Protein AF-A0A401LYV6-F1 (afdb_monomer_lite)

Sequence (138 aa):
MKGGVYRMLTSDIRQQIEETGQDKALLDKLLKQYYDVRGHRTVGNILRDPMECVTVDGVRLFTPHRQVLAAGHGLFLPGEAKSNPSHAYAWINGDFTRIVFSKDPPANKQVFKVKTVIEKALNKKQDVKKKRNTHPKL

pLDDT: mean 79.95, std 16.46, range [46.22, 97.38]

Radius of gyration: 23.36 Å; chains: 1; bounding box: 58×26×72 Å

Foldseek 3Di:
DPPPVVVVVVVVVVVVVVVVVVVVVVVVVCCQPPNCPLARDWLVCVLPPPDQWHADPNDIAGNVNSVCQVVQAKEQEVVCCVVPLQQRMWHQDPVSGDIHGGNDYDPPHHYDYDDVVVVVVVVVVVVVVVPDDPDDDD

Secondary structure (DSSP, 8-state):
--HHHHHHHHHHHHHHHHHHHHHHHHHHHHHHHHS--TTS--HHHHHH-SSSEEEETTEEEEHHHHHHHHTT-EEE-TTHHHH-GGGSEEEE-TTSS-EEEESS--TTS-EEEPPHHHHHHHHHHHHHHH----PPP-

Structure (mmCIF, N/CA/C/O backbone):
data_AF-A0A401LYV6-F1
#
_entry.id   AF-A0A401LYV6-F1
#
loop_
_atom_site.group_PDB
_atom_site.id
_atom_site.type_symbol
_atom_site.label_atom_id
_atom_site.label_alt_id
_atom_site.label_comp_id
_atom_site.label_asym_id
_atom_site.label_entity_id
_atom_site.label_seq_id
_atom_site.pdbx_PDB_ins_code
_atom_site.Cartn_x
_atom_site.Cartn_y
_atom_site.Cartn_z
_atom_site.occupancy
_atom_site.B_iso_or_equiv
_atom_site.auth_seq_id
_atom_site.auth_comp_id
_atom_site.auth_asym_id
_atom_site.auth_atom_id
_atom_site.pdbx_PDB_model_num
ATOM 1 N N . MET A 1 1 ? 42.893 3.416 -46.934 1.00 55.38 1 MET A N 1
ATOM 2 C CA . MET A 1 1 ? 42.806 2.409 -45.846 1.00 55.38 1 MET A CA 1
ATOM 3 C C . MET A 1 1 ? 42.268 2.929 -44.496 1.00 55.38 1 MET A C 1
ATOM 5 O O . MET A 1 1 ? 42.207 2.146 -43.563 1.00 55.38 1 MET A O 1
ATOM 9 N N . LYS A 1 2 ? 41.800 4.186 -44.348 1.00 53.41 2 LYS A N 1
ATOM 10 C CA . LYS A 1 2 ? 41.317 4.708 -43.042 1.00 53.41 2 LYS A CA 1
ATOM 11 C C . LYS A 1 2 ? 39.832 4.434 -42.710 1.00 53.41 2 LYS A C 1
ATOM 13 O O . LYS A 1 2 ? 39.444 4.571 -41.559 1.00 53.41 2 LYS A O 1
ATOM 18 N N . GLY A 1 3 ? 39.010 4.019 -43.680 1.00 52.31 3 GLY A N 1
ATOM 19 C CA . GLY A 1 3 ? 37.561 3.821 -43.486 1.00 52.31 3 GLY A CA 1
ATOM 20 C C . GLY A 1 3 ? 37.142 2.499 -42.820 1.00 52.31 3 GLY A C 1
ATOM 21 O O . GLY A 1 3 ? 36.076 2.442 -42.219 1.00 52.31 3 GLY A O 1
ATOM 22 N N . GLY A 1 4 ? 37.967 1.446 -42.889 1.00 58.53 4 GLY A N 1
ATOM 23 C CA . GLY A 1 4 ? 37.641 0.134 -42.304 1.00 58.53 4 GLY A CA 1
ATOM 24 C C . GLY A 1 4 ? 37.816 0.084 -40.783 1.00 58.53 4 GLY A C 1
ATOM 25 O O . GLY A 1 4 ? 36.961 -0.440 -40.078 1.00 58.53 4 GLY A O 1
ATOM 26 N N . VAL A 1 5 ? 38.878 0.711 -40.272 1.00 59.97 5 VAL A N 1
ATOM 27 C CA . VAL A 1 5 ? 39.206 0.732 -38.835 1.00 59.97 5 VAL A CA 1
ATOM 28 C C . VAL A 1 5 ? 38.175 1.536 -38.039 1.00 59.97 5 VAL A C 1
ATOM 30 O O . VAL A 1 5 ? 37.735 1.104 -36.980 1.00 59.97 5 VAL A O 1
ATOM 33 N N . TYR A 1 6 ? 37.722 2.672 -38.580 1.00 58.34 6 TYR A N 1
ATOM 34 C CA . TYR A 1 6 ? 36.724 3.518 -37.918 1.00 58.34 6 TYR A CA 1
ATOM 35 C C . TYR A 1 6 ? 35.360 2.824 -37.785 1.00 58.34 6 TYR A C 1
ATOM 37 O O . TYR A 1 6 ? 34.652 3.052 -36.807 1.00 58.34 6 TYR A O 1
ATOM 45 N N . ARG A 1 7 ? 35.007 1.957 -38.747 1.00 62.00 7 ARG A N 1
ATOM 46 C CA . ARG A 1 7 ? 33.744 1.205 -38.775 1.00 62.00 7 ARG A CA 1
ATOM 47 C C . ARG A 1 7 ? 33.734 0.024 -37.798 1.00 62.00 7 ARG A C 1
ATOM 49 O O . ARG A 1 7 ? 32.698 -0.220 -37.194 1.00 62.00 7 ARG A O 1
ATOM 56 N N . MET A 1 8 ? 34.869 -0.659 -37.614 1.00 61.56 8 MET A N 1
ATOM 57 C CA . MET A 1 8 ? 35.008 -1.698 -36.579 1.00 61.56 8 MET A CA 1
ATOM 58 C C . MET A 1 8 ? 34.981 -1.096 -35.171 1.00 61.56 8 MET A C 1
ATOM 60 O O . MET A 1 8 ? 34.210 -1.531 -34.331 1.00 61.56 8 MET A O 1
ATOM 64 N N . LEU A 1 9 ? 35.714 -0.002 -34.936 1.00 66.00 9 LEU A N 1
ATOM 65 C CA . LEU A 1 9 ? 35.688 0.672 -33.631 1.00 66.00 9 LEU A CA 1
ATOM 66 C C . LEU A 1 9 ? 34.272 1.133 -33.247 1.00 66.00 9 LEU A C 1
ATOM 68 O O . LEU A 1 9 ? 33.899 1.097 -32.080 1.00 66.00 9 LEU A O 1
ATOM 72 N N . THR A 1 10 ? 33.451 1.532 -34.224 1.00 72.31 10 THR A N 1
ATOM 73 C CA . THR A 1 10 ? 32.046 1.884 -33.966 1.00 72.31 10 THR A CA 1
ATOM 74 C C . THR A 1 10 ? 31.134 0.678 -33.749 1.00 72.31 10 THR A C 1
ATOM 76 O O . THR A 1 10 ? 30.143 0.834 -33.036 1.00 72.31 10 THR A O 1
ATOM 79 N N . SER A 1 11 ? 31.416 -0.499 -34.322 1.00 77.19 11 SER A N 1
ATOM 80 C CA . SER A 1 11 ? 30.668 -1.723 -33.993 1.00 77.19 11 SER A CA 1
ATOM 81 C C . SER A 1 11 ? 31.014 -2.232 -32.600 1.00 77.19 11 SER A C 1
ATOM 83 O O . SER A 1 11 ? 30.102 -2.547 -31.841 1.00 77.19 11 SER A O 1
ATOM 85 N N . ASP A 1 12 ? 32.294 -2.204 -32.234 1.00 82.94 12 ASP A N 1
ATOM 86 C CA . ASP A 1 12 ? 32.777 -2.702 -30.943 1.00 82.94 12 ASP A CA 1
ATOM 87 C C . ASP A 1 12 ? 32.217 -1.856 -29.791 1.00 82.94 12 ASP A C 1
ATOM 89 O O . ASP A 1 12 ? 31.701 -2.383 -28.809 1.00 82.94 12 ASP A O 1
ATOM 93 N N . ILE A 1 13 ? 32.195 -0.525 -29.950 1.00 85.44 13 ILE A N 1
ATOM 94 C CA . ILE A 1 13 ? 31.580 0.385 -28.969 1.00 85.44 13 ILE A CA 1
ATOM 95 C C . ILE A 1 13 ? 30.075 0.118 -28.823 1.00 85.44 13 ILE A C 1
ATOM 97 O O . ILE A 1 13 ? 29.547 0.159 -27.712 1.00 85.44 13 ILE A O 1
ATOM 101 N N . ARG A 1 14 ? 29.361 -0.147 -29.925 1.00 84.50 14 ARG A N 1
ATOM 102 C CA . ARG A 1 14 ? 27.917 -0.440 -29.878 1.00 84.50 14 ARG A CA 1
ATOM 103 C C . ARG A 1 14 ? 27.637 -1.749 -29.155 1.00 84.50 14 ARG A C 1
ATOM 105 O O . ARG A 1 14 ? 26.739 -1.781 -28.319 1.00 84.50 14 ARG A O 1
ATOM 112 N N . GLN A 1 15 ? 28.428 -2.777 -29.442 1.00 90.56 15 GLN A N 1
ATOM 113 C CA . GLN A 1 15 ? 28.322 -4.066 -28.774 1.00 90.56 15 GLN A CA 1
ATOM 114 C C . GLN A 1 15 ? 28.588 -3.925 -27.269 1.00 90.56 15 GLN A C 1
ATOM 116 O O . GLN A 1 15 ? 27.775 -4.368 -26.462 1.00 90.56 15 GLN A O 1
ATOM 121 N N . GLN A 1 16 ? 29.637 -3.193 -26.883 1.00 88.38 16 GLN A N 1
ATOM 122 C CA . GLN A 1 16 ? 29.951 -2.936 -25.476 1.00 88.38 16 GLN A CA 1
ATOM 123 C C . GLN A 1 16 ? 28.803 -2.225 -24.733 1.00 88.38 16 GLN A C 1
ATOM 125 O O . GLN A 1 16 ? 28.531 -2.515 -23.565 1.00 88.38 16 GLN A O 1
ATOM 130 N N . ILE A 1 17 ? 28.122 -1.278 -25.393 1.00 90.56 17 ILE A N 1
ATOM 131 C CA . ILE A 1 17 ? 26.965 -0.567 -24.824 1.00 90.56 17 ILE A CA 1
ATOM 132 C C . ILE A 1 17 ? 25.793 -1.526 -24.609 1.00 90.56 17 ILE A C 1
ATOM 134 O O . ILE A 1 17 ? 25.131 -1.453 -23.572 1.00 90.56 17 ILE A O 1
ATOM 138 N N . GLU A 1 18 ? 25.534 -2.409 -25.571 1.00 92.88 18 GLU A N 1
ATOM 139 C CA . GLU A 1 18 ? 24.444 -3.378 -25.494 1.00 92.88 18 GLU A CA 1
ATOM 140 C C . GLU A 1 18 ? 24.686 -4.407 -24.385 1.00 92.88 18 GLU A C 1
ATOM 142 O O . GLU A 1 18 ? 23.819 -4.591 -23.529 1.00 92.88 18 GLU A O 1
ATOM 147 N N . GLU A 1 19 ? 25.890 -4.978 -24.321 1.00 90.62 19 GLU A N 1
ATOM 148 C CA . GLU A 1 19 ? 26.324 -5.888 -23.253 1.00 90.62 19 GLU A CA 1
ATOM 149 C C . GLU A 1 19 ? 26.209 -5.218 -21.874 1.00 90.62 19 GLU A C 1
ATOM 151 O O . GLU A 1 19 ? 25.575 -5.749 -20.962 1.00 90.62 19 GLU A O 1
ATOM 156 N N . THR A 1 20 ? 26.691 -3.976 -21.742 1.00 91.56 20 THR A N 1
ATOM 157 C CA . THR A 1 20 ? 26.552 -3.196 -20.497 1.00 91.56 20 THR A CA 1
ATOM 158 C C . THR A 1 20 ? 25.081 -2.951 -20.132 1.00 91.56 20 THR A C 1
ATOM 160 O O . THR A 1 20 ? 24.723 -2.900 -18.952 1.00 91.56 20 THR A O 1
ATOM 163 N N . GLY A 1 21 ? 24.205 -2.768 -21.123 1.00 93.12 21 GLY A N 1
ATOM 164 C CA . GLY A 1 21 ? 22.765 -2.626 -20.913 1.00 93.12 21 GLY A CA 1
ATOM 165 C C . GLY A 1 21 ? 22.126 -3.906 -20.376 1.00 93.12 21 GLY A C 1
ATOM 166 O O . GLY A 1 21 ? 21.331 -3.850 -19.433 1.00 93.12 21 GLY A O 1
ATOM 167 N N . GLN A 1 22 ? 22.514 -5.054 -20.930 1.00 94.06 22 GLN A N 1
ATOM 168 C CA . GLN A 1 22 ? 22.047 -6.369 -20.492 1.00 94.06 22 GLN A CA 1
ATOM 169 C C . GLN A 1 22 ? 22.514 -6.687 -19.066 1.00 94.06 22 GLN A C 1
ATOM 171 O O . GLN A 1 22 ? 21.694 -7.076 -18.229 1.00 94.06 22 GLN A O 1
ATOM 176 N N . ASP A 1 23 ? 23.783 -6.423 -18.749 1.00 92.38 23 ASP A N 1
ATOM 177 C CA . ASP A 1 23 ? 24.340 -6.625 -17.408 1.00 92.38 23 ASP A CA 1
ATOM 178 C C . ASP A 1 23 ? 23.634 -5.767 -16.356 1.00 92.38 23 ASP A C 1
ATOM 180 O O . ASP A 1 23 ? 23.295 -6.248 -15.271 1.00 92.38 23 ASP A O 1
ATOM 184 N N . LYS A 1 24 ? 23.334 -4.503 -16.681 1.00 88.38 24 LYS A N 1
ATOM 185 C CA . LYS A 1 24 ? 22.556 -3.623 -15.794 1.00 88.38 24 LYS A CA 1
ATOM 186 C C . LYS A 1 24 ? 21.156 -4.171 -15.529 1.00 88.38 24 LYS A C 1
ATOM 188 O O . LYS A 1 24 ? 20.708 -4.145 -14.384 1.00 88.38 24 LYS A O 1
ATOM 193 N N . ALA A 1 25 ? 20.472 -4.676 -16.555 1.00 88.94 25 ALA A N 1
ATOM 194 C CA . ALA A 1 25 ? 19.142 -5.263 -16.402 1.00 88.94 25 ALA A CA 1
ATOM 195 C C . ALA A 1 25 ? 19.175 -6.556 -15.566 1.00 88.94 25 ALA A C 1
ATOM 197 O O . ALA A 1 25 ? 18.300 -6.781 -14.725 1.00 88.94 25 ALA A O 1
ATOM 198 N N . LEU A 1 26 ? 20.203 -7.389 -15.755 1.00 89.88 26 LEU A N 1
ATOM 199 C CA . LEU A 1 26 ? 20.401 -8.602 -14.968 1.00 89.88 26 LEU A CA 1
ATOM 200 C C . LEU A 1 26 ? 20.710 -8.279 -13.502 1.00 89.88 26 LEU A C 1
ATOM 202 O O . LEU A 1 26 ? 20.116 -8.881 -12.608 1.00 89.88 26 LEU A O 1
ATOM 206 N N . LEU A 1 27 ? 21.590 -7.308 -13.249 1.00 85.00 27 LEU A N 1
ATOM 207 C CA . LEU A 1 27 ? 21.921 -6.859 -11.899 1.00 85.00 27 LEU A CA 1
ATOM 208 C C . LEU A 1 27 ? 20.693 -6.289 -11.186 1.00 85.00 27 LEU A C 1
ATOM 210 O O . LEU A 1 27 ? 20.437 -6.636 -10.038 1.00 85.00 27 LEU A O 1
ATOM 214 N N . ASP A 1 28 ? 19.899 -5.466 -11.868 1.00 78.94 28 ASP A N 1
ATOM 215 C CA . ASP A 1 28 ? 18.647 -4.931 -11.334 1.00 78.94 28 ASP A CA 1
ATOM 216 C C . ASP A 1 28 ? 17.657 -6.052 -10.972 1.00 78.94 28 ASP A C 1
ATOM 218 O O . ASP A 1 28 ? 17.085 -6.054 -9.879 1.00 78.94 28 ASP A O 1
ATOM 222 N N . LYS A 1 29 ? 17.524 -7.071 -11.830 1.00 82.31 29 LYS A N 1
ATOM 223 C CA . LYS A 1 29 ? 16.723 -8.268 -11.541 1.00 82.31 29 LYS A CA 1
ATOM 224 C C . LYS A 1 29 ? 17.250 -9.032 -10.322 1.00 82.31 29 LYS A C 1
ATOM 226 O O . LYS A 1 29 ? 16.458 -9.396 -9.455 1.00 82.31 29 LYS A O 1
ATOM 231 N N . LEU A 1 30 ? 18.561 -9.263 -10.234 1.00 80.94 30 LEU A N 1
ATOM 232 C CA . LEU A 1 30 ? 19.190 -9.966 -9.112 1.00 80.94 30 LEU A CA 1
ATOM 233 C C . LEU A 1 30 ? 19.014 -9.203 -7.801 1.00 80.94 30 LEU A C 1
ATOM 235 O O . LEU A 1 30 ? 18.627 -9.795 -6.796 1.00 80.94 30 LEU A O 1
ATOM 239 N N . LEU A 1 31 ? 19.247 -7.891 -7.814 1.00 74.62 31 LEU A N 1
ATOM 240 C CA . LEU A 1 31 ? 19.033 -7.039 -6.654 1.00 74.62 31 LEU A CA 1
ATOM 241 C C . LEU A 1 31 ? 17.571 -7.089 -6.233 1.00 74.62 31 LEU A C 1
ATOM 243 O O . LEU A 1 31 ? 17.314 -7.387 -5.081 1.00 74.62 31 LEU A O 1
ATOM 247 N N . LYS A 1 32 ? 16.611 -6.926 -7.147 1.00 67.94 32 LYS A N 1
ATOM 248 C CA . LYS A 1 32 ? 15.174 -7.016 -6.831 1.00 67.94 32 LYS A CA 1
ATOM 249 C C . LYS A 1 32 ? 14.729 -8.392 -6.323 1.00 67.94 32 LYS A C 1
ATOM 251 O O . LYS A 1 32 ? 13.775 -8.468 -5.550 1.00 67.94 32 LYS A O 1
ATOM 256 N N . GLN A 1 33 ? 15.370 -9.467 -6.781 1.00 62.34 33 GLN A N 1
ATOM 257 C CA . GLN A 1 33 ? 14.992 -10.842 -6.450 1.00 62.34 33 GLN A CA 1
ATOM 258 C C . GLN A 1 33 ? 15.634 -11.343 -5.149 1.00 62.34 33 GLN A C 1
ATOM 260 O O . GLN A 1 33 ? 14.971 -12.037 -4.380 1.00 62.34 33 GLN A O 1
ATOM 265 N N . TYR A 1 34 ? 16.904 -11.010 -4.908 1.00 56.03 34 TYR A N 1
ATOM 266 C CA . TYR A 1 34 ? 17.709 -11.592 -3.829 1.00 56.03 34 TYR A CA 1
ATOM 267 C C . TYR A 1 34 ? 18.101 -10.595 -2.736 1.00 56.03 34 TYR A C 1
ATOM 269 O O . TYR A 1 34 ? 18.363 -11.015 -1.609 1.00 56.03 34 TYR A O 1
ATOM 277 N N . TYR A 1 35 ? 18.124 -9.293 -3.030 1.00 54.94 35 TYR A N 1
ATOM 278 C CA . TYR A 1 35 ? 18.506 -8.259 -2.072 1.00 54.94 35 TYR A CA 1
ATOM 279 C C . TYR A 1 35 ? 17.335 -7.324 -1.769 1.00 54.94 35 TYR A C 1
ATOM 281 O O . TYR A 1 35 ? 16.564 -6.900 -2.621 1.00 54.94 35 TYR A O 1
ATOM 289 N N . ASP A 1 36 ? 17.175 -6.968 -0.503 1.00 58.22 36 ASP A N 1
ATOM 290 C CA . ASP A 1 36 ? 16.065 -6.127 -0.084 1.00 58.22 36 ASP A CA 1
ATOM 291 C C . ASP A 1 36 ? 16.309 -4.632 -0.402 1.00 58.22 36 ASP A C 1
ATOM 293 O O . ASP A 1 36 ? 16.596 -3.809 0.476 1.00 58.22 36 ASP A O 1
ATOM 297 N N . VAL A 1 37 ? 16.180 -4.268 -1.681 1.00 64.06 37 VAL A N 1
ATOM 298 C CA . VAL A 1 37 ? 16.171 -2.881 -2.166 1.00 64.06 37 VAL A CA 1
ATOM 299 C C . VAL A 1 37 ? 14.766 -2.295 -1.979 1.00 64.06 37 VAL A C 1
ATOM 301 O O . VAL A 1 37 ? 13.947 -2.253 -2.891 1.00 64.06 37 VAL A O 1
ATOM 304 N N . ARG A 1 38 ? 14.460 -1.891 -0.739 1.00 58.72 38 ARG A N 1
ATOM 305 C CA . ARG A 1 38 ? 13.120 -1.570 -0.177 1.00 58.72 38 ARG A CA 1
ATOM 306 C C . ARG A 1 38 ? 12.200 -0.633 -0.990 1.00 58.72 38 ARG A C 1
ATOM 308 O O . ARG A 1 38 ? 11.031 -0.522 -0.646 1.00 58.72 38 ARG A O 1
ATOM 315 N N . GLY A 1 39 ? 12.681 0.004 -2.058 1.00 59.38 39 GLY A N 1
ATOM 316 C CA . GLY A 1 39 ? 11.886 0.802 -3.004 1.00 59.38 39 GLY A CA 1
ATOM 317 C C . GLY A 1 39 ? 11.322 0.040 -4.215 1.00 59.38 39 GLY A C 1
ATOM 318 O O . GLY A 1 39 ? 10.540 0.611 -4.966 1.00 59.38 39 GLY A O 1
ATOM 319 N N . HIS A 1 40 ? 11.689 -1.232 -4.420 1.00 62.47 40 HIS A N 1
ATOM 320 C CA . HIS A 1 40 ? 11.290 -2.017 -5.603 1.00 62.47 40 HIS A CA 1
ATOM 321 C C . HIS A 1 40 ? 10.584 -3.340 -5.286 1.00 62.47 40 HIS A C 1
ATOM 323 O O . HIS A 1 40 ? 10.371 -4.157 -6.185 1.00 62.47 40 HIS A O 1
ATOM 329 N N . ARG A 1 41 ? 10.214 -3.586 -4.024 1.00 74.50 41 ARG A N 1
ATOM 330 C CA . ARG A 1 41 ? 9.444 -4.790 -3.698 1.00 74.50 41 ARG A CA 1
ATOM 331 C C . ARG A 1 41 ? 8.072 -4.713 -4.357 1.00 74.50 41 ARG A C 1
ATOM 333 O O . ARG A 1 41 ? 7.359 -3.722 -4.222 1.00 74.50 41 ARG A O 1
ATOM 340 N N . THR A 1 42 ? 7.686 -5.796 -5.020 1.00 84.25 42 THR A N 1
ATOM 341 C CA . THR A 1 42 ? 6.302 -5.990 -5.456 1.00 84.25 42 THR A CA 1
ATOM 342 C C . THR A 1 42 ? 5.379 -5.996 -4.239 1.00 84.25 42 THR A C 1
ATOM 344 O O . THR A 1 42 ? 5.788 -6.391 -3.142 1.00 84.25 42 THR A O 1
ATOM 347 N N . VAL A 1 43 ? 4.109 -5.623 -4.421 1.00 89.75 43 VAL A N 1
ATOM 348 C CA . VAL A 1 43 ? 3.106 -5.711 -3.344 1.00 89.75 43 VAL A CA 1
ATOM 349 C C . VAL A 1 43 ? 3.061 -7.115 -2.753 1.00 89.75 43 VAL A C 1
ATOM 351 O O . VAL A 1 43 ? 3.086 -7.259 -1.536 1.00 89.75 43 VAL A O 1
ATOM 354 N N . GLY A 1 44 ? 3.090 -8.156 -3.590 1.00 89.56 44 GLY A N 1
ATOM 355 C CA . GLY A 1 44 ? 3.123 -9.544 -3.123 1.00 89.56 44 GLY A CA 1
ATOM 356 C C . GLY A 1 44 ? 4.277 -9.831 -2.155 1.00 89.56 44 GLY A C 1
ATOM 357 O O . GLY A 1 44 ? 4.051 -10.431 -1.103 1.00 89.56 44 GLY A O 1
ATOM 358 N N . ASN A 1 45 ? 5.484 -9.345 -2.458 1.00 87.94 45 ASN A N 1
ATOM 359 C CA . ASN A 1 45 ? 6.645 -9.513 -1.582 1.00 87.94 45 ASN A CA 1
ATOM 360 C C . ASN A 1 45 ? 6.511 -8.684 -0.301 1.00 87.94 45 ASN A C 1
ATOM 362 O O . ASN A 1 45 ? 6.811 -9.190 0.775 1.00 87.94 45 ASN A O 1
ATOM 366 N N . ILE A 1 46 ? 6.003 -7.449 -0.389 1.00 89.44 46 ILE A N 1
ATOM 367 C CA . ILE A 1 46 ? 5.748 -6.611 0.793 1.00 89.44 46 ILE A CA 1
ATOM 368 C C . ILE A 1 46 ? 4.781 -7.316 1.740 1.00 89.44 46 ILE A C 1
ATOM 370 O O . ILE A 1 46 ? 5.057 -7.395 2.932 1.00 89.44 46 ILE A O 1
ATOM 374 N N . LEU A 1 47 ? 3.665 -7.847 1.238 1.00 91.50 47 LEU A N 1
ATOM 375 C CA . LEU A 1 47 ? 2.625 -8.470 2.063 1.00 91.50 47 LEU A CA 1
ATOM 376 C C . LEU A 1 47 ? 3.076 -9.777 2.724 1.00 91.50 47 LEU A C 1
ATOM 378 O O . LEU A 1 47 ? 2.642 -10.069 3.835 1.00 91.50 47 LEU A O 1
ATOM 382 N N . ARG A 1 48 ? 3.942 -10.546 2.053 1.00 90.06 48 ARG A N 1
ATOM 383 C CA . ARG A 1 48 ? 4.463 -11.838 2.534 1.00 90.06 48 ARG A CA 1
ATOM 384 C C . ARG A 1 48 ? 5.800 -11.732 3.261 1.00 90.06 48 ARG A C 1
ATOM 386 O O . ARG A 1 48 ? 6.330 -12.748 3.694 1.00 90.06 48 ARG A O 1
ATOM 393 N N . ASP A 1 49 ? 6.344 -10.524 3.384 1.00 87.44 49 ASP A N 1
ATOM 394 C CA . ASP A 1 49 ? 7.645 -10.311 4.005 1.00 87.44 49 ASP A CA 1
ATOM 395 C C . ASP A 1 49 ? 7.685 -10.900 5.431 1.00 87.44 49 ASP A C 1
ATOM 397 O O . ASP A 1 49 ? 6.772 -10.625 6.220 1.00 87.44 49 ASP A O 1
ATOM 401 N N . PRO A 1 50 ? 8.699 -11.706 5.783 1.00 83.75 50 PRO A N 1
ATOM 402 C CA . PRO A 1 50 ? 8.802 -12.301 7.113 1.00 83.75 50 PRO A CA 1
ATOM 403 C C . PRO A 1 50 ? 9.142 -11.275 8.203 1.00 83.75 50 PRO A C 1
ATOM 405 O O . PRO A 1 50 ? 8.996 -11.567 9.391 1.00 83.75 50 PRO A O 1
ATOM 408 N N . MET A 1 51 ? 9.603 -10.076 7.836 1.00 83.69 51 MET A N 1
ATOM 409 C CA . MET A 1 51 ? 9.919 -9.026 8.793 1.00 83.69 51 MET A CA 1
ATOM 410 C C . MET A 1 51 ? 8.653 -8.460 9.420 1.00 83.69 51 MET A C 1
ATOM 412 O O . MET A 1 51 ? 7.700 -8.088 8.741 1.00 83.69 51 MET A O 1
ATOM 416 N N . GLU A 1 52 ? 8.695 -8.279 10.738 1.00 82.81 52 GLU A N 1
ATOM 417 C CA . GLU A 1 52 ? 7.556 -7.745 11.488 1.00 82.81 52 GLU A CA 1
ATOM 418 C C . GLU A 1 52 ? 7.144 -6.339 11.031 1.00 82.81 52 GLU A C 1
ATOM 420 O O . GLU A 1 52 ? 5.986 -5.956 11.161 1.00 82.81 52 GLU A O 1
ATOM 425 N N . CYS A 1 53 ? 8.089 -5.565 10.494 1.00 85.75 53 CYS A N 1
ATOM 426 C CA . CYS A 1 53 ? 7.886 -4.196 10.050 1.00 85.75 53 CYS A CA 1
ATOM 427 C C . CYS A 1 53 ? 8.579 -3.970 8.709 1.00 85.75 53 CYS A C 1
ATOM 429 O O . CYS A 1 53 ? 9.789 -4.171 8.593 1.00 85.75 53 CYS A O 1
ATOM 431 N N . VAL A 1 54 ? 7.827 -3.448 7.746 1.00 86.31 54 VAL A N 1
ATOM 432 C CA . VAL A 1 54 ? 8.329 -2.980 6.452 1.00 86.31 54 VAL A CA 1
ATOM 433 C C . VAL A 1 54 ? 8.019 -1.493 6.325 1.00 86.31 54 VAL A C 1
ATOM 435 O O . VAL A 1 54 ? 6.988 -1.039 6.811 1.00 86.31 54 VAL A O 1
ATOM 438 N N . THR A 1 55 ? 8.909 -0.727 5.702 1.00 88.12 55 THR A N 1
ATOM 439 C CA . THR A 1 55 ? 8.654 0.685 5.395 1.00 88.12 55 THR A CA 1
ATOM 440 C C . THR A 1 55 ? 8.301 0.817 3.922 1.00 88.12 55 THR A C 1
ATOM 442 O O . THR A 1 55 ? 9.056 0.336 3.080 1.00 88.12 55 THR A O 1
ATOM 445 N N . VAL A 1 56 ? 7.180 1.467 3.621 1.00 88.12 56 VAL A N 1
ATOM 446 C CA . VAL A 1 56 ? 6.699 1.749 2.264 1.00 88.12 56 VAL A CA 1
ATOM 447 C C . VAL A 1 56 ? 6.360 3.230 2.206 1.00 88.12 56 VAL A C 1
ATOM 449 O O . VAL A 1 56 ? 5.545 3.684 2.997 1.00 88.12 56 VAL A O 1
ATOM 452 N N . ASP A 1 57 ? 7.019 3.977 1.323 1.00 85.81 57 ASP A N 1
ATOM 453 C CA . ASP A 1 57 ? 6.852 5.434 1.190 1.00 85.81 57 ASP A CA 1
ATOM 454 C C . ASP A 1 57 ? 6.959 6.197 2.530 1.00 85.81 57 ASP A C 1
ATOM 456 O O . ASP A 1 57 ? 6.123 7.007 2.912 1.00 85.81 57 ASP A O 1
ATOM 460 N N . GLY A 1 58 ? 7.957 5.832 3.343 1.00 85.19 58 GLY A N 1
ATOM 461 C CA . GLY A 1 58 ? 8.153 6.393 4.687 1.00 85.19 58 GLY A CA 1
ATOM 462 C C . GLY A 1 58 ? 7.200 5.858 5.766 1.00 85.19 58 GLY A C 1
ATOM 463 O O . GLY A 1 58 ? 7.500 5.993 6.952 1.00 85.19 58 GLY A O 1
ATOM 464 N N . VAL A 1 59 ? 6.124 5.162 5.390 1.00 88.88 59 VAL A N 1
ATOM 465 C CA . VAL A 1 59 ? 5.133 4.602 6.316 1.00 88.88 59 VAL A CA 1
ATOM 466 C C . VAL A 1 59 ? 5.531 3.211 6.780 1.00 88.88 59 VAL A C 1
ATOM 468 O O . VAL A 1 59 ? 5.875 2.329 5.993 1.00 88.88 59 VAL A O 1
ATOM 471 N N . ARG A 1 60 ? 5.434 2.974 8.088 1.00 89.31 60 ARG A N 1
ATOM 472 C CA . ARG A 1 60 ? 5.722 1.669 8.685 1.00 89.31 60 ARG A CA 1
ATOM 473 C C . ARG A 1 60 ? 4.486 0.779 8.692 1.00 89.31 60 ARG A C 1
ATOM 475 O O . ARG A 1 60 ? 3.505 1.040 9.385 1.00 89.31 60 ARG A O 1
ATOM 482 N N . LEU A 1 61 ? 4.569 -0.325 7.966 1.00 90.62 61 LEU A N 1
ATOM 483 C CA . LEU A 1 61 ? 3.544 -1.355 7.902 1.00 90.62 61 LEU A CA 1
ATOM 484 C C . LEU A 1 61 ? 3.994 -2.581 8.688 1.00 90.62 61 LEU A C 1
ATOM 486 O O . LEU A 1 61 ? 4.973 -3.245 8.341 1.00 90.62 61 LEU A O 1
ATOM 490 N N . PHE A 1 62 ? 3.258 -2.884 9.754 1.00 91.50 62 PHE A N 1
ATOM 491 C CA . PHE A 1 62 ? 3.480 -4.079 10.555 1.00 91.50 62 PHE A CA 1
ATOM 492 C C . PHE A 1 62 ? 2.736 -5.286 9.986 1.00 91.50 62 PHE A C 1
ATOM 494 O O . PHE A 1 62 ? 1.826 -5.131 9.169 1.00 91.50 62 PHE A O 1
ATOM 501 N N . THR A 1 63 ? 3.086 -6.493 10.427 1.00 91.75 63 THR A N 1
ATO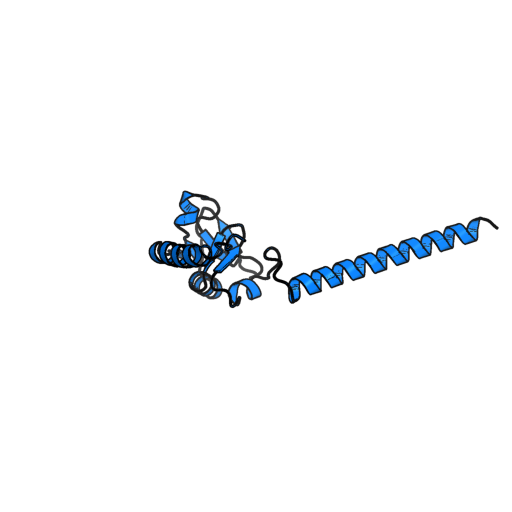M 502 C CA . THR A 1 63 ? 2.436 -7.739 9.983 1.00 91.75 63 THR A CA 1
ATOM 503 C C . THR A 1 63 ? 0.900 -7.670 10.012 1.00 91.75 63 THR A C 1
ATOM 505 O O . THR A 1 63 ? 0.294 -7.949 8.975 1.00 91.75 63 THR A O 1
ATOM 508 N N . PRO A 1 64 ? 0.234 -7.190 11.086 1.00 92.56 64 PRO A N 1
ATOM 509 C CA . PRO A 1 64 ? -1.227 -7.071 11.089 1.00 92.56 64 PRO A CA 1
ATOM 510 C C . PRO A 1 64 ? -1.762 -6.081 10.044 1.00 92.56 64 PRO A C 1
ATOM 512 O O . PRO A 1 64 ? -2.808 -6.311 9.446 1.00 92.56 64 PRO A O 1
ATOM 515 N N . HIS A 1 65 ? -1.034 -4.991 9.777 1.00 94.75 65 HIS A N 1
ATOM 516 C CA . HIS A 1 65 ? -1.412 -4.01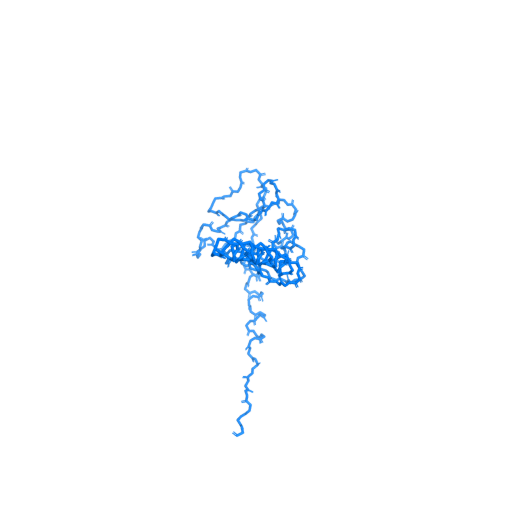7 8.746 1.00 94.75 65 HIS A CA 1
ATOM 517 C C . HIS A 1 65 ? -1.391 -4.684 7.369 1.00 94.75 65 HIS A C 1
ATOM 519 O O . HIS A 1 65 ? -2.333 -4.564 6.589 1.00 94.75 65 HIS A O 1
ATOM 525 N N . ARG A 1 66 ? -0.330 -5.446 7.093 1.00 94.38 66 ARG A N 1
ATOM 526 C CA . ARG A 1 66 ? -0.159 -6.163 5.827 1.00 94.38 66 ARG A CA 1
ATOM 527 C C . ARG A 1 66 ? -1.202 -7.264 5.639 1.00 94.38 66 ARG A C 1
ATOM 529 O O . ARG A 1 66 ? -1.658 -7.452 4.521 1.00 94.38 66 ARG A O 1
ATOM 536 N N . GLN A 1 67 ? -1.650 -7.924 6.706 1.00 94.56 67 GLN A N 1
ATOM 537 C CA . GLN A 1 67 ? -2.754 -8.891 6.638 1.00 94.56 67 GLN A CA 1
ATOM 538 C C . GLN A 1 67 ? -4.082 -8.237 6.230 1.00 94.56 67 GLN A C 1
ATOM 540 O O . GLN A 1 67 ? -4.781 -8.760 5.367 1.00 94.56 67 GLN A O 1
ATOM 545 N N . VAL A 1 68 ? -4.401 -7.065 6.789 1.00 95.50 68 VAL A N 1
ATOM 546 C CA . VAL A 1 68 ? -5.600 -6.297 6.405 1.00 95.50 68 VAL A CA 1
ATOM 547 C C . VAL A 1 68 ? -5.533 -5.870 4.936 1.00 95.50 68 VAL A C 1
ATOM 549 O O . VAL A 1 68 ? -6.509 -6.025 4.202 1.00 95.50 68 VAL A O 1
ATOM 552 N N . LEU A 1 69 ? -4.370 -5.386 4.489 1.00 95.50 69 LEU A N 1
ATOM 553 C CA . LEU A 1 69 ? -4.150 -5.019 3.089 1.00 95.50 69 LEU A CA 1
ATOM 554 C C . LEU A 1 69 ? -4.275 -6.234 2.160 1.00 95.50 69 LEU A C 1
ATOM 556 O O . LEU A 1 69 ? -4.941 -6.144 1.133 1.00 95.50 69 LEU A O 1
ATOM 560 N N . ALA A 1 70 ? -3.689 -7.377 2.530 1.00 94.50 70 ALA A N 1
ATOM 561 C CA . ALA A 1 70 ? -3.772 -8.621 1.763 1.00 94.50 70 ALA A CA 1
ATOM 562 C C . ALA A 1 70 ? -5.211 -9.145 1.630 1.00 94.50 70 ALA A C 1
ATOM 564 O O . ALA A 1 70 ? -5.552 -9.721 0.601 1.00 94.50 70 ALA A O 1
ATOM 565 N N . ALA A 1 71 ? -6.066 -8.889 2.625 1.00 94.25 71 ALA A N 1
ATOM 566 C CA . ALA A 1 71 ? -7.500 -9.175 2.571 1.00 94.25 71 ALA A CA 1
ATOM 567 C C . ALA A 1 71 ? -8.298 -8.184 1.690 1.00 94.25 71 ALA A C 1
ATOM 569 O O . ALA A 1 71 ? -9.512 -8.306 1.557 1.00 94.25 71 ALA A O 1
ATOM 570 N N . GLY A 1 72 ? -7.638 -7.196 1.075 1.00 94.00 72 GLY A N 1
ATOM 571 C CA . GLY A 1 72 ? -8.251 -6.236 0.154 1.00 94.00 72 GLY A CA 1
ATOM 572 C C . GLY A 1 72 ? -8.878 -5.013 0.828 1.00 94.00 72 GLY A C 1
ATOM 573 O O . GLY A 1 72 ? -9.476 -4.177 0.136 1.00 94.00 72 GLY A O 1
ATOM 574 N N . HIS A 1 73 ? -8.721 -4.883 2.145 1.00 95.69 73 HIS A N 1
ATOM 575 C CA . HIS A 1 73 ? -9.247 -3.781 2.943 1.00 95.69 73 HIS A CA 1
ATOM 576 C C . HIS A 1 73 ? -8.287 -2.584 2.989 1.00 95.69 73 HIS A C 1
ATOM 578 O O . HIS A 1 73 ? -7.100 -2.689 2.680 1.00 95.69 73 HIS A O 1
ATOM 584 N N . GLY A 1 74 ? -8.820 -1.427 3.375 1.00 96.75 74 GLY A N 1
ATOM 585 C CA . GLY A 1 74 ? -8.042 -0.227 3.652 1.00 96.75 74 GLY A CA 1
ATOM 586 C C . GLY A 1 74 ? -7.636 -0.119 5.121 1.00 96.75 74 GLY A C 1
ATOM 587 O O . GLY A 1 74 ? -8.238 -0.723 6.011 1.00 96.75 74 GLY A O 1
ATOM 588 N N . LEU A 1 75 ? -6.634 0.710 5.378 1.00 97.06 75 LEU A N 1
ATOM 589 C CA . LEU A 1 75 ? -6.177 1.098 6.703 1.00 97.06 75 LEU A CA 1
ATOM 590 C C . LEU A 1 75 ? -6.379 2.594 6.905 1.00 97.06 75 LEU A C 1
ATOM 592 O O . LEU A 1 75 ? -6.127 3.376 5.993 1.00 97.06 75 LEU A O 1
ATOM 596 N N . PHE A 1 76 ? -6.765 2.980 8.117 1.00 96.50 76 PHE A N 1
ATOM 597 C CA . PHE A 1 76 ? -6.610 4.338 8.624 1.00 96.50 76 PHE A CA 1
ATOM 598 C C . PHE A 1 76 ? -5.438 4.376 9.610 1.00 96.50 76 PHE A C 1
ATOM 600 O O . PHE A 1 76 ? -5.413 3.619 10.588 1.00 96.50 76 PHE A O 1
ATOM 607 N N . LEU A 1 77 ? -4.485 5.266 9.342 1.00 94.56 77 LEU A N 1
ATOM 608 C CA . LEU A 1 77 ? -3.200 5.409 10.016 1.00 94.56 77 LEU A CA 1
ATOM 609 C C . LEU A 1 77 ? -3.203 6.703 10.848 1.00 94.56 77 LEU A C 1
ATOM 611 O O . LEU A 1 77 ? -2.901 7.781 10.336 1.00 94.56 77 LEU A O 1
ATOM 615 N N . PRO A 1 78 ? -3.558 6.646 12.144 1.00 91.88 78 PRO A N 1
ATOM 616 C CA . PRO A 1 78 ? -3.726 7.847 12.959 1.00 91.88 78 PRO A CA 1
ATOM 617 C C . PRO A 1 78 ? -2.407 8.565 13.276 1.00 91.88 78 PRO A C 1
ATOM 619 O O . PRO A 1 78 ? -2.444 9.749 13.608 1.00 91.88 78 PRO A O 1
ATOM 622 N N . GLY A 1 79 ? -1.268 7.863 13.222 1.00 89.38 79 GLY A N 1
ATOM 623 C CA . GLY A 1 79 ? 0.057 8.481 13.297 1.00 89.38 79 GLY A CA 1
ATOM 624 C C . GLY A 1 79 ? 0.296 9.390 12.094 1.00 89.38 79 GLY A C 1
ATOM 625 O O . GLY A 1 79 ? 0.479 10.593 12.264 1.00 89.38 79 GLY A O 1
ATOM 626 N N . GLU A 1 80 ? 0.158 8.831 10.889 1.00 93.00 80 GLU A N 1
ATOM 627 C CA . GLU A 1 80 ? 0.340 9.562 9.631 1.00 93.00 80 GLU A CA 1
ATOM 628 C C . GLU A 1 80 ? -0.690 10.675 9.449 1.00 93.00 80 GLU A C 1
ATOM 630 O O . GLU A 1 80 ? -0.329 11.781 9.080 1.00 93.00 80 GLU A O 1
ATOM 635 N N . ALA A 1 81 ? -1.953 10.470 9.828 1.00 91.56 81 ALA A N 1
ATOM 636 C CA . ALA A 1 81 ? -2.966 11.526 9.759 1.00 91.56 81 ALA A CA 1
ATOM 637 C C . ALA A 1 81 ? -2.574 12.814 10.517 1.00 91.56 81 ALA A C 1
ATOM 639 O O . ALA A 1 81 ? -3.085 13.887 10.199 1.00 91.56 81 ALA A O 1
ATOM 640 N N . LYS A 1 82 ? -1.679 12.719 11.513 1.00 89.62 82 LYS A N 1
ATOM 641 C CA . LYS A 1 82 ? -1.152 13.869 12.261 1.00 89.62 82 LYS A CA 1
ATOM 642 C C . LYS A 1 82 ? 0.135 14.433 11.663 1.00 89.62 82 LYS A C 1
ATOM 644 O O . LYS A 1 82 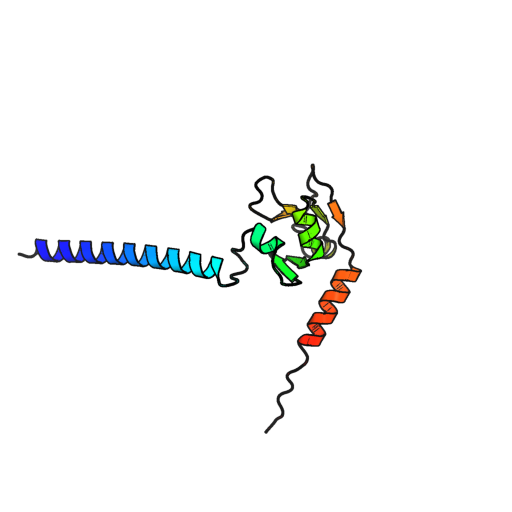? 0.281 15.649 11.627 1.00 89.62 82 LYS A O 1
ATOM 649 N N . SER A 1 83 ? 1.077 13.575 11.267 1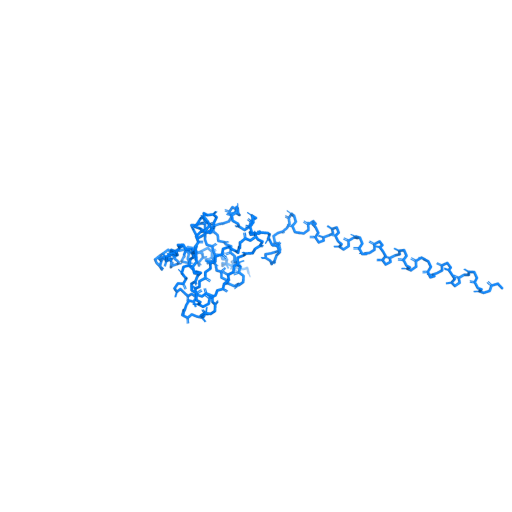.00 90.69 83 SER A N 1
ATOM 650 C CA . SER A 1 83 ? 2.415 13.988 10.811 1.00 90.69 83 SER A CA 1
ATOM 651 C C . SER A 1 83 ? 2.524 14.177 9.301 1.00 90.69 83 SER A C 1
ATOM 653 O O . SER A 1 83 ? 3.240 15.060 8.844 1.00 90.69 83 SER A O 1
ATOM 655 N N . ASN A 1 84 ? 1.823 13.351 8.533 1.00 91.56 84 ASN A N 1
ATOM 656 C CA . ASN A 1 84 ? 1.834 13.314 7.079 1.00 91.56 84 ASN A CA 1
ATOM 657 C C . ASN A 1 84 ? 0.418 13.016 6.541 1.00 91.56 84 ASN A C 1
ATOM 659 O O . ASN A 1 84 ? 0.110 11.878 6.172 1.00 91.56 84 ASN A O 1
ATOM 663 N N . PRO A 1 85 ? -0.480 14.021 6.503 1.00 93.56 85 PRO A N 1
ATOM 664 C CA . PRO A 1 85 ? -1.892 13.799 6.196 1.00 93.56 85 PRO A CA 1
ATOM 665 C C . PRO A 1 85 ? -2.160 13.162 4.831 1.00 93.56 85 PRO A C 1
ATOM 667 O O . PRO A 1 85 ? -3.189 12.519 4.677 1.00 93.56 85 PRO A O 1
ATOM 670 N N . SER A 1 86 ? -1.257 13.292 3.851 1.00 95.81 86 SER A N 1
ATOM 671 C CA . SER A 1 86 ? -1.381 12.608 2.553 1.00 95.81 86 SER A CA 1
ATOM 672 C C . SER A 1 86 ? -1.263 11.082 2.656 1.00 95.81 86 SER A C 1
ATOM 674 O O . SER A 1 86 ? -1.587 10.392 1.698 1.00 95.81 86 SER A O 1
ATOM 676 N N . HIS A 1 87 ? -0.841 10.560 3.810 1.00 95.19 87 HIS A N 1
ATOM 677 C CA . HIS A 1 87 ? -0.685 9.137 4.109 1.00 95.19 87 HIS A CA 1
ATOM 678 C C . HIS A 1 87 ? -1.629 8.660 5.222 1.00 95.19 87 HIS A C 1
ATOM 680 O O . HIS A 1 87 ? -1.416 7.608 5.824 1.00 95.19 87 HIS A O 1
ATOM 686 N N . ALA A 1 88 ? -2.695 9.415 5.502 1.00 96.50 88 ALA A N 1
ATOM 687 C CA . ALA A 1 88 ? -3.681 9.065 6.522 1.00 96.50 88 ALA A CA 1
ATOM 688 C C . ALA A 1 88 ? -4.373 7.716 6.255 1.00 96.50 88 ALA A C 1
ATOM 690 O O . ALA A 1 88 ? -4.780 7.036 7.199 1.00 96.50 88 ALA A O 1
ATOM 691 N N . TYR A 1 89 ? -4.497 7.319 4.989 1.00 97.38 89 TYR A N 1
ATOM 692 C CA . TYR A 1 89 ? -5.094 6.061 4.564 1.00 97.38 89 TYR A CA 1
ATOM 693 C C . TYR A 1 89 ? -4.152 5.273 3.664 1.00 97.38 89 TYR A C 1
ATOM 695 O O . TYR A 1 89 ? -3.384 5.859 2.905 1.00 97.38 89 TYR A O 1
ATOM 703 N N . ALA A 1 90 ? -4.253 3.943 3.725 1.00 96.94 90 ALA A N 1
ATOM 704 C CA . ALA A 1 90 ? -3.505 3.034 2.861 1.00 96.94 90 ALA A CA 1
ATOM 705 C C . ALA A 1 90 ? -4.386 1.891 2.339 1.00 96.94 90 ALA A C 1
ATOM 707 O O . ALA A 1 90 ? -5.159 1.316 3.104 1.00 96.94 90 ALA A O 1
ATOM 708 N N . TRP A 1 91 ? -4.269 1.525 1.063 1.00 97.12 91 TRP A N 1
ATOM 709 C CA . TRP A 1 91 ? -4.930 0.341 0.487 1.00 97.12 91 TRP A CA 1
ATOM 710 C C . TRP A 1 91 ? -4.180 -0.173 -0.742 1.00 97.12 91 TRP A C 1
ATOM 712 O O . TRP A 1 91 ? -3.376 0.540 -1.328 1.00 97.12 91 TRP A O 1
ATOM 722 N N . ILE A 1 92 ? -4.449 -1.405 -1.168 1.00 94.69 92 ILE A N 1
ATOM 723 C CA . ILE A 1 92 ? -3.914 -1.929 -2.432 1.00 94.69 92 ILE A CA 1
ATOM 724 C C . ILE A 1 92 ? -4.806 -1.469 -3.587 1.00 94.69 92 ILE A C 1
ATOM 726 O O . ILE A 1 92 ? -6.037 -1.576 -3.499 1.00 94.69 92 ILE A O 1
ATOM 730 N N . ASN A 1 93 ? -4.206 -0.950 -4.661 1.00 91.31 93 ASN A N 1
ATOM 731 C CA . ASN A 1 93 ? -4.960 -0.552 -5.852 1.00 91.31 93 ASN A CA 1
ATOM 732 C C . ASN A 1 93 ? -5.610 -1.760 -6.562 1.00 91.31 93 ASN A C 1
ATOM 734 O O . ASN A 1 93 ? -5.290 -2.913 -6.291 1.00 91.31 93 ASN A O 1
ATOM 738 N N . GLY A 1 94 ? -6.552 -1.497 -7.472 1.00 86.06 94 GLY A N 1
ATOM 739 C CA . GLY A 1 94 ? -7.369 -2.554 -8.086 1.00 86.06 94 GLY A CA 1
ATOM 740 C C . GLY A 1 94 ? -6.583 -3.616 -8.867 1.00 86.06 94 GLY A C 1
ATOM 741 O O . GLY A 1 94 ? -7.010 -4.763 -8.905 1.00 86.06 94 GLY A O 1
ATOM 742 N N . ASP A 1 95 ? -5.433 -3.260 -9.442 1.00 87.69 95 ASP A N 1
ATOM 743 C CA . ASP A 1 95 ? -4.575 -4.174 -10.213 1.00 87.69 95 ASP A CA 1
ATOM 744 C C . ASP A 1 95 ? -3.521 -4.911 -9.353 1.00 87.69 95 ASP A C 1
ATOM 746 O O . ASP A 1 95 ? -2.697 -5.650 -9.886 1.00 87.69 95 ASP A O 1
ATOM 750 N N . PHE A 1 96 ? -3.543 -4.727 -8.025 1.00 84.88 96 PHE A N 1
ATOM 751 C CA . PHE A 1 96 ? -2.604 -5.328 -7.069 1.00 84.88 96 PHE A CA 1
ATOM 752 C C . PHE A 1 96 ? -1.115 -4.999 -7.301 1.00 84.88 96 PHE A C 1
ATOM 754 O O . PHE A 1 96 ? -0.236 -5.693 -6.780 1.00 84.88 96 PHE A O 1
ATOM 761 N N . THR A 1 97 ? -0.798 -3.919 -8.022 1.00 85.75 97 THR A N 1
ATOM 762 C CA . THR A 1 97 ? 0.596 -3.534 -8.310 1.00 85.75 97 THR A CA 1
ATOM 763 C C . THR A 1 97 ? 1.217 -2.620 -7.262 1.00 85.75 97 THR A C 1
ATOM 765 O O . THR A 1 97 ? 2.442 -2.623 -7.123 1.00 85.75 97 THR A O 1
ATOM 768 N N . ARG A 1 98 ? 0.416 -1.852 -6.505 1.00 89.44 98 ARG A N 1
ATOM 769 C CA . ARG A 1 98 ? 0.936 -0.914 -5.492 1.00 89.44 98 ARG A CA 1
ATOM 770 C C . ARG A 1 98 ? 0.045 -0.747 -4.263 1.00 89.44 98 ARG A C 1
ATOM 772 O O . ARG A 1 98 ? -1.174 -0.906 -4.321 1.00 89.44 98 ARG A O 1
ATOM 779 N N . ILE A 1 99 ? 0.677 -0.345 -3.162 1.00 93.12 99 ILE A N 1
ATOM 780 C CA . ILE A 1 99 ? -0.006 0.245 -2.007 1.00 93.12 99 ILE A CA 1
ATOM 781 C C . ILE A 1 99 ? -0.165 1.740 -2.296 1.00 93.12 99 ILE A C 1
ATOM 783 O O . ILE A 1 99 ? 0.799 2.414 -2.644 1.00 93.12 99 ILE A O 1
ATOM 787 N N . VAL A 1 100 ? -1.392 2.234 -2.203 1.00 94.50 100 VAL A N 1
ATOM 788 C CA . VAL A 1 100 ? -1.768 3.634 -2.392 1.00 94.50 100 VAL A CA 1
ATOM 789 C C . VAL A 1 100 ? -1.903 4.279 -1.029 1.00 94.50 100 VAL A C 1
ATOM 791 O O . VAL A 1 100 ? -2.581 3.724 -0.164 1.00 94.50 100 VAL A O 1
ATOM 794 N N . PHE A 1 101 ? -1.304 5.454 -0.879 1.00 95.12 101 PHE A N 1
ATOM 795 C CA . PHE A 1 101 ? -1.496 6.335 0.261 1.00 95.12 101 PHE A CA 1
ATOM 796 C C . PHE A 1 101 ? -2.342 7.541 -0.142 1.00 95.12 101 PHE A C 1
ATOM 798 O O . PHE A 1 101 ? -2.217 8.048 -1.258 1.00 95.12 101 PHE A O 1
ATOM 805 N N . SER A 1 102 ? -3.244 7.963 0.742 1.00 96.25 102 SER A N 1
ATOM 806 C CA . SER A 1 102 ? -4.116 9.113 0.497 1.00 96.25 102 SER A CA 1
ATOM 807 C C . SER A 1 102 ? -4.522 9.804 1.791 1.00 96.25 102 SER A C 1
ATOM 809 O O . SER A 1 102 ? -4.543 9.204 2.869 1.00 96.25 102 SER A O 1
ATOM 811 N N . LYS A 1 103 ? -4.912 11.072 1.655 1.00 96.94 103 LYS A N 1
ATOM 812 C CA . LYS A 1 103 ? -5.592 11.830 2.705 1.00 96.94 103 LYS A CA 1
ATOM 813 C C . LYS A 1 103 ? -7.015 11.343 2.949 1.00 96.94 103 LYS A C 1
ATOM 815 O O . LYS A 1 103 ? -7.473 11.388 4.086 1.00 96.94 103 LYS A O 1
ATOM 820 N N . ASP A 1 104 ? -7.685 10.873 1.905 1.00 96.38 104 ASP A N 1
ATOM 821 C CA . ASP A 1 104 ? -9.093 10.487 1.935 1.00 96.38 104 ASP A CA 1
ATOM 822 C C . ASP A 1 104 ? -9.254 8.960 1.836 1.00 96.38 104 ASP A C 1
ATOM 824 O O . ASP A 1 104 ? -8.427 8.296 1.195 1.00 96.38 104 ASP A O 1
ATOM 828 N N . PRO A 1 105 ? -10.299 8.383 2.463 1.00 94.81 105 PRO A N 1
ATOM 829 C CA . PRO A 1 105 ? -10.515 6.943 2.462 1.00 94.81 105 PRO A CA 1
ATOM 830 C C . PRO A 1 105 ? -10.883 6.410 1.066 1.00 94.81 105 PRO A C 1
ATOM 832 O O . PRO A 1 105 ? -11.501 7.115 0.266 1.00 94.81 105 PRO A O 1
ATOM 835 N N . PRO A 1 106 ? -10.584 5.132 0.778 1.00 93.25 106 PRO A N 1
ATOM 836 C CA . PRO A 1 106 ? -11.055 4.478 -0.438 1.00 93.25 106 PRO A CA 1
ATOM 837 C C . PRO A 1 106 ? -12.586 4.336 -0.430 1.00 93.25 106 PRO A C 1
ATOM 839 O O . PRO A 1 106 ? -13.159 3.806 0.519 1.00 93.25 106 PRO A O 1
ATOM 842 N N . ALA A 1 107 ? -13.247 4.750 -1.514 1.00 89.00 107 ALA A N 1
ATOM 843 C CA . ALA A 1 107 ? -14.713 4.779 -1.605 1.00 89.00 107 ALA A CA 1
ATOM 844 C C . ALA A 1 107 ? -15.383 3.390 -1.566 1.00 89.00 107 ALA A C 1
ATOM 846 O O . ALA A 1 107 ? -16.530 3.261 -1.156 1.00 89.00 107 ALA A O 1
ATOM 847 N N . ASN A 1 108 ? -14.677 2.344 -1.999 1.00 89.81 108 ASN A N 1
ATOM 848 C CA . ASN A 1 108 ? -15.222 1.002 -2.220 1.00 89.81 108 ASN A CA 1
ATOM 849 C C . ASN A 1 108 ? -14.523 -0.081 -1.385 1.00 89.81 108 ASN A C 1
ATOM 851 O O . ASN A 1 108 ? -14.495 -1.249 -1.775 1.00 89.81 108 ASN A O 1
ATOM 855 N N . LYS A 1 109 ? -13.908 0.294 -0.259 1.00 91.06 109 LYS A N 1
ATOM 856 C CA . LYS A 1 109 ? -13.211 -0.652 0.618 1.00 91.06 109 LYS A CA 1
ATOM 857 C C . LYS A 1 109 ? -13.585 -0.412 2.069 1.00 91.06 109 LYS A C 1
ATOM 859 O O . LYS A 1 109 ? -13.627 0.721 2.532 1.00 91.06 109 LYS A O 1
ATOM 864 N N . GLN A 1 110 ? -13.779 -1.498 2.810 1.00 95.19 110 GLN A N 1
ATOM 865 C CA . GLN A 1 110 ? -13.846 -1.427 4.265 1.00 95.19 110 GLN A CA 1
ATOM 866 C C . GLN A 1 110 ? -12.502 -0.933 4.811 1.00 95.19 110 GLN A C 1
ATOM 868 O O . GLN A 1 110 ? -11.453 -1.429 4.397 1.00 95.19 110 GLN A O 1
ATOM 873 N N . VAL A 1 111 ? -12.534 0.029 5.733 1.00 96.62 111 VAL A N 1
ATOM 874 C CA . VAL A 1 111 ? -11.334 0.635 6.323 1.00 96.62 111 VAL A CA 1
ATOM 875 C C . VAL A 1 111 ? -11.211 0.246 7.792 1.00 96.62 111 VAL A C 1
ATOM 877 O O . VAL A 1 111 ? -12.131 0.455 8.581 1.00 96.62 111 VAL A O 1
ATOM 880 N N . PHE A 1 112 ? -10.047 -0.277 8.174 1.00 95.25 112 PHE A N 1
ATOM 881 C CA . PHE A 1 112 ? -9.720 -0.633 9.552 1.00 95.25 112 PHE A CA 1
ATOM 882 C C . PHE A 1 112 ? -8.800 0.413 10.175 1.00 95.25 112 PHE A C 1
ATOM 884 O O . PHE A 1 112 ? -7.788 0.807 9.601 1.00 95.25 112 PHE A O 1
ATOM 891 N N . LYS A 1 113 ? -9.124 0.849 11.391 1.00 93.25 113 LYS A N 1
ATOM 892 C CA . LYS A 1 113 ? -8.306 1.810 12.133 1.00 93.25 113 LYS A CA 1
ATOM 893 C C . LYS A 1 113 ? -7.187 1.109 12.889 1.00 93.25 113 LYS A C 1
ATOM 895 O O . LYS A 1 113 ? -7.447 0.255 13.739 1.00 93.25 113 LYS A O 1
ATOM 900 N N . VAL A 1 114 ? -5.952 1.541 12.654 1.00 86.25 114 VAL A N 1
ATOM 901 C CA . VAL A 1 114 ? -4.802 1.085 13.438 1.00 86.25 114 VAL A CA 1
ATOM 902 C C . VAL A 1 114 ? -4.919 1.609 14.872 1.00 86.25 114 VAL A C 1
ATOM 904 O O . VAL A 1 114 ? -5.100 2.805 15.113 1.00 86.25 114 VAL A O 1
ATOM 907 N N . LYS A 1 115 ? -4.842 0.705 15.856 1.00 78.81 115 LYS A N 1
ATOM 908 C CA . LYS A 1 115 ? -4.826 1.074 17.278 1.00 78.81 115 LYS A CA 1
ATOM 909 C C . LYS A 1 115 ? -3.419 1.530 17.675 1.00 78.81 115 LYS A C 1
ATOM 911 O O . LYS A 1 115 ? -2.473 0.748 17.667 1.00 78.81 115 LYS A O 1
ATOM 916 N N . THR A 1 116 ? -3.308 2.773 18.131 1.00 61.56 116 THR A N 1
ATOM 917 C CA . THR A 1 116 ? -2.059 3.452 18.539 1.00 61.56 116 THR A CA 1
ATOM 918 C C . THR A 1 116 ? -1.278 2.760 19.669 1.00 61.56 116 THR A C 1
ATOM 920 O O . THR A 1 116 ? -0.086 3.013 19.848 1.00 61.56 116 THR A O 1
ATOM 923 N N . VAL A 1 117 ? -1.914 1.868 20.438 1.00 53.94 117 VAL A N 1
ATOM 924 C CA . VAL A 1 117 ? -1.254 1.083 21.500 1.00 53.94 117 VAL A CA 1
ATOM 92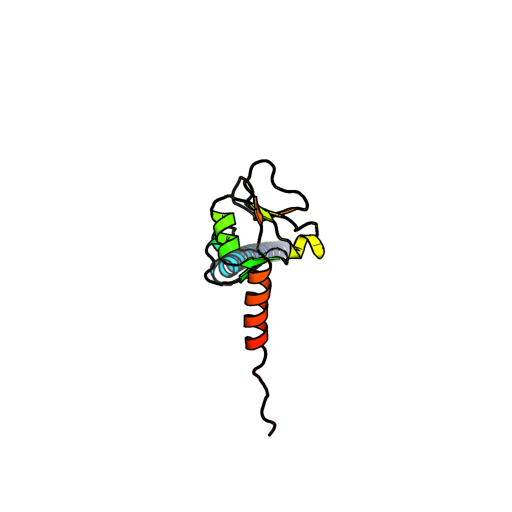5 C C . VAL A 1 117 ? -0.252 0.077 20.911 1.00 53.94 117 VAL A C 1
ATOM 927 O O . VAL A 1 117 ? 0.796 -0.164 21.509 1.00 53.94 117 VAL A O 1
ATOM 930 N N . ILE A 1 118 ? -0.524 -0.445 19.708 1.00 54.91 118 ILE A N 1
ATOM 931 C CA . ILE A 1 118 ? 0.355 -1.385 18.995 1.00 54.91 118 ILE A CA 1
ATOM 932 C C . ILE A 1 118 ? 1.610 -0.659 18.491 1.00 54.91 118 ILE A C 1
ATOM 934 O O . ILE A 1 118 ? 2.725 -1.126 18.714 1.00 54.91 118 ILE A O 1
ATOM 938 N N . GLU A 1 119 ? 1.449 0.530 17.904 1.00 54.44 119 GLU A N 1
ATOM 939 C CA . GLU A 1 119 ? 2.564 1.345 17.398 1.00 54.44 119 GLU A CA 1
ATOM 940 C C . GLU A 1 119 ? 3.545 1.738 18.512 1.00 54.44 119 GLU A C 1
ATOM 942 O O . GLU A 1 119 ? 4.758 1.575 18.363 1.00 54.44 119 GLU A O 1
ATOM 947 N N . LYS A 1 120 ? 3.040 2.192 19.671 1.00 53.44 120 LYS A N 1
ATOM 948 C CA . LYS A 1 120 ? 3.892 2.540 20.823 1.00 53.44 120 LYS A CA 1
ATOM 949 C C . LYS A 1 120 ? 4.637 1.325 21.384 1.00 53.44 120 LYS A C 1
ATOM 951 O O . LYS A 1 120 ? 5.812 1.444 21.733 1.00 53.44 120 LYS A O 1
ATOM 956 N N . ALA A 1 121 ? 3.987 0.163 21.460 1.00 53.88 121 ALA A N 1
ATOM 957 C CA . ALA A 1 121 ? 4.604 -1.060 21.972 1.00 53.88 121 ALA A CA 1
ATOM 958 C C . ALA A 1 121 ? 5.681 -1.622 21.025 1.00 53.88 121 ALA A C 1
ATOM 960 O O . ALA A 1 121 ? 6.737 -2.060 21.495 1.00 53.88 121 ALA A O 1
ATOM 961 N N . LEU A 1 122 ? 5.463 -1.570 19.704 1.00 56.09 122 LEU A N 1
ATOM 962 C CA . LEU A 1 122 ? 6.454 -2.028 18.724 1.00 56.09 122 LEU A CA 1
ATOM 963 C C . LEU A 1 122 ? 7.633 -1.061 18.575 1.00 56.09 122 LEU A C 1
ATOM 965 O O . LEU A 1 122 ? 8.773 -1.517 18.466 1.00 56.09 122 LEU A O 1
ATOM 969 N N . ASN A 1 123 ? 7.398 0.252 18.656 1.00 57.50 123 ASN A N 1
ATOM 970 C CA . ASN A 1 123 ? 8.479 1.243 18.664 1.00 57.50 123 ASN A CA 1
ATOM 971 C C . ASN A 1 123 ? 9.376 1.087 19.900 1.00 57.50 123 ASN A C 1
ATOM 973 O O . ASN A 1 123 ? 10.600 1.036 19.776 1.00 57.50 123 ASN A O 1
ATOM 977 N N . LYS A 1 124 ? 8.777 0.891 21.082 1.00 55.09 124 LYS A N 1
ATOM 978 C CA . LYS A 1 124 ? 9.516 0.721 22.343 1.00 55.09 124 LYS A CA 1
ATOM 979 C C . LYS A 1 124 ? 10.399 -0.536 22.357 1.00 55.09 124 LYS A C 1
ATOM 981 O O . LYS A 1 124 ? 11.507 -0.488 22.882 1.00 55.09 124 LYS A O 1
ATOM 986 N N . LYS A 1 125 ? 9.963 -1.650 21.748 1.00 53.81 125 LYS A N 1
ATOM 987 C CA . LYS A 1 125 ? 10.784 -2.877 21.639 1.00 53.81 125 LYS A CA 1
ATOM 988 C C . LYS A 1 125 ? 12.030 -2.701 20.757 1.00 53.81 125 LYS A C 1
ATOM 990 O O . LYS A 1 125 ? 13.021 -3.395 20.979 1.00 53.81 125 LYS A O 1
ATOM 995 N N . GLN A 1 126 ? 12.004 -1.799 19.774 1.00 55.56 126 GLN A N 1
ATOM 996 C CA . GLN A 1 126 ? 13.144 -1.561 18.879 1.00 55.56 126 GLN A CA 1
ATOM 997 C C . GLN A 1 126 ? 14.167 -0.574 19.457 1.00 55.56 126 GLN A C 1
ATOM 999 O O . GLN A 1 126 ? 15.365 -0.802 19.293 1.00 55.56 126 GLN A O 1
ATOM 1004 N N . ASP A 1 127 ? 13.731 0.449 20.197 1.00 52.06 127 ASP A N 1
ATOM 1005 C CA . ASP A 1 127 ? 14.644 1.362 20.908 1.00 52.06 127 ASP A CA 1
ATOM 1006 C C . ASP A 1 127 ? 15.521 0.628 21.932 1.00 52.06 127 ASP A C 1
ATOM 1008 O O . ASP A 1 127 ? 16.717 0.891 22.064 1.00 52.06 127 ASP A O 1
ATOM 1012 N N . VAL A 1 128 ? 14.953 -0.374 22.609 1.00 51.44 128 VAL A N 1
ATOM 1013 C CA . VAL A 1 128 ? 15.693 -1.210 23.565 1.00 51.44 128 VAL A CA 1
ATOM 1014 C C . VAL A 1 128 ? 16.775 -2.050 22.869 1.00 51.44 128 VAL A C 1
ATOM 1016 O O . VAL A 1 128 ? 17.841 -2.258 23.446 1.00 51.44 128 VAL A O 1
ATOM 1019 N N . LYS A 1 129 ? 16.571 -2.475 21.611 1.00 52.69 129 LYS A N 1
ATOM 1020 C CA . LYS A 1 129 ? 17.586 -3.223 20.843 1.00 52.69 129 LYS A CA 1
ATOM 1021 C C . LYS A 1 129 ? 18.742 -2.353 20.333 1.00 52.69 129 LYS A C 1
ATOM 1023 O O . LYS A 1 129 ? 19.811 -2.896 20.081 1.00 52.69 129 LYS A O 1
ATOM 1028 N N . LYS A 1 130 ? 18.574 -1.031 20.212 1.00 53.19 130 LYS A N 1
ATOM 1029 C CA . LYS A 1 130 ? 19.654 -0.113 19.794 1.00 53.19 130 LYS A CA 1
ATOM 1030 C C . LYS A 1 130 ? 20.594 0.308 20.936 1.00 53.19 130 LYS A C 1
ATOM 1032 O O . LYS A 1 130 ? 21.642 0.880 20.665 1.00 53.19 130 LYS A O 1
ATOM 1037 N N . LYS A 1 131 ? 20.276 0.000 22.203 1.00 49.50 131 LYS A N 1
ATOM 1038 C CA . LYS A 1 131 ? 21.076 0.381 23.389 1.00 49.50 131 LYS A CA 1
ATOM 1039 C C . LYS A 1 131 ? 22.027 -0.708 23.908 1.00 49.50 131 LYS A C 1
ATOM 1041 O O . LYS A 1 131 ? 22.168 -0.887 25.115 1.00 49.50 131 LYS A O 1
ATOM 1046 N N . ARG A 1 132 ? 22.729 -1.419 23.028 1.00 53.19 132 ARG A N 1
ATOM 1047 C CA . ARG A 1 132 ? 23.949 -2.145 23.416 1.00 53.19 132 ARG A CA 1
ATOM 1048 C C . ARG A 1 132 ? 24.987 -1.991 22.322 1.00 53.19 132 ARG A C 1
ATOM 1050 O O . ARG A 1 132 ? 24.911 -2.680 21.320 1.00 53.19 132 ARG A O 1
ATOM 1057 N N . ASN A 1 133 ? 25.888 -1.040 22.535 1.00 46.25 133 ASN A N 1
ATOM 1058 C CA . ASN A 1 133 ? 27.302 -1.107 22.174 1.00 46.25 133 ASN A CA 1
ATOM 1059 C C . ASN A 1 133 ? 28.015 -0.002 22.961 1.00 46.25 133 ASN A C 1
ATOM 1061 O O . ASN A 1 133 ? 28.389 1.040 22.431 1.00 46.25 133 ASN A O 1
ATOM 1065 N N . THR A 1 134 ? 28.156 -0.211 24.269 1.00 50.50 134 THR A N 1
ATOM 1066 C CA . THR A 1 134 ? 29.217 0.453 25.026 1.00 50.50 134 THR A CA 1
ATOM 1067 C C . THR A 1 134 ? 30.489 -0.318 24.695 1.00 50.50 134 THR A C 1
ATOM 1069 O O . THR A 1 134 ? 30.686 -1.425 25.192 1.00 50.50 134 THR A O 1
ATOM 1072 N N . HIS A 1 135 ? 31.310 0.218 23.792 1.00 51.38 135 HIS A N 1
ATOM 1073 C CA . HIS A 1 135 ? 32.676 -0.270 23.619 1.00 51.38 135 HIS A CA 1
ATOM 1074 C C . HIS A 1 135 ? 33.417 -0.112 24.958 1.00 51.38 135 HIS A C 1
ATOM 1076 O O . HIS A 1 135 ? 33.384 0.988 25.522 1.00 51.38 135 HIS A O 1
ATOM 1082 N N . PRO A 1 136 ? 34.069 -1.159 25.492 1.00 56.41 136 PRO A N 1
ATOM 1083 C CA . PRO A 1 136 ? 35.002 -0.970 26.588 1.00 56.41 136 PRO A CA 1
ATOM 1084 C C . PRO A 1 136 ? 36.208 -0.192 26.051 1.00 56.41 136 PRO A C 1
ATO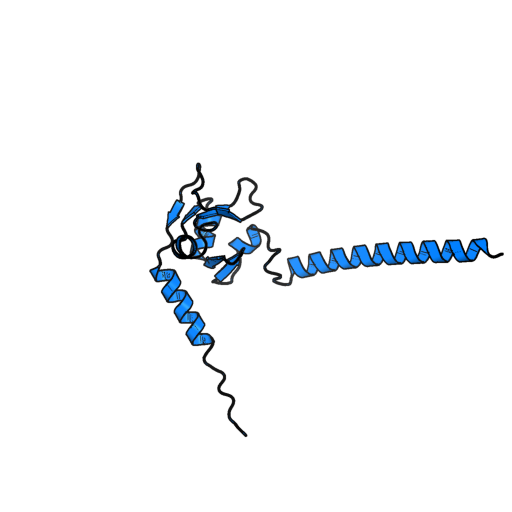M 1086 O O . PRO A 1 136 ? 36.729 -0.502 24.980 1.00 56.41 136 PRO A O 1
ATOM 1089 N N . LYS A 1 137 ? 36.604 0.861 26.770 1.00 50.12 137 LYS A N 1
ATOM 1090 C CA . LYS A 1 137 ? 37.841 1.594 26.494 1.00 50.12 137 LYS A CA 1
ATOM 1091 C C . LYS A 1 137 ? 39.015 0.701 26.901 1.00 50.12 137 LYS A C 1
ATOM 1093 O O . LYS A 1 137 ? 39.046 0.254 28.047 1.00 50.12 137 LYS A O 1
ATOM 1098 N N . LEU A 1 138 ? 39.917 0.446 25.957 1.00 46.22 138 LEU A N 1
ATOM 1099 C CA . LEU A 1 138 ? 41.307 0.082 26.229 1.00 46.22 138 LEU A CA 1
ATOM 1100 C C . LEU A 1 138 ? 42.117 1.374 26.330 1.00 46.22 138 LEU A C 1
ATOM 1102 O O . LEU A 1 138 ? 41.824 2.291 25.526 1.00 46.22 138 LEU A O 1
#

Organism: NCBI:txid2447885